Protein AF-A0A2N5ZUT8-F1 (afdb_monomer_lite)

Structure (mmCIF, N/CA/C/O backbone):
data_AF-A0A2N5ZUT8-F1
#
_entry.id   AF-A0A2N5ZUT8-F1
#
loop_
_atom_site.group_PDB
_atom_site.id
_atom_site.type_symbol
_atom_site.label_atom_id
_atom_site.label_alt_id
_atom_site.label_comp_id
_atom_site.label_asym_id
_atom_site.label_entity_id
_atom_site.label_seq_id
_atom_site.pdbx_PDB_ins_code
_atom_site.Cartn_x
_atom_site.Cartn_y
_atom_site.Cartn_z
_atom_site.occupancy
_atom_site.B_iso_or_equiv
_atom_site.auth_seq_id
_atom_site.auth_comp_id
_atom_site.auth_asym_id
_atom_site.auth_atom_id
_atom_site.pdbx_PDB_model_num
ATOM 1 N N . MET A 1 1 ? -18.382 16.903 17.971 1.00 50.91 1 MET A N 1
ATOM 2 C CA . MET A 1 1 ? -17.049 16.693 17.353 1.00 50.91 1 MET A CA 1
ATOM 3 C C . MET A 1 1 ? -16.732 17.938 16.522 1.00 50.91 1 MET A C 1
ATOM 5 O O . MET A 1 1 ? -17.453 18.187 15.568 1.00 50.91 1 MET A O 1
ATOM 9 N N . ASN A 1 2 ? -15.759 18.770 16.920 1.00 55.81 2 ASN A N 1
ATOM 10 C CA . ASN A 1 2 ? -15.511 20.084 16.293 1.00 55.81 2 ASN A CA 1
ATOM 11 C C . ASN A 1 2 ? -14.901 19.962 14.883 1.00 55.81 2 ASN A C 1
ATOM 13 O O . ASN A 1 2 ? -14.080 19.076 14.643 1.00 55.81 2 ASN A O 1
ATOM 17 N N . GLN A 1 3 ? -15.252 20.879 13.972 1.00 49.75 3 GLN A N 1
ATOM 18 C CA . GLN A 1 3 ? -14.744 20.919 12.587 1.00 49.75 3 GLN A CA 1
ATOM 19 C C . GLN A 1 3 ? -13.205 20.991 12.517 1.00 49.75 3 GLN A C 1
ATOM 21 O O . GLN A 1 3 ? -12.599 20.334 11.671 1.00 49.75 3 GLN A O 1
ATOM 26 N N . ALA A 1 4 ? -12.568 21.669 13.478 1.00 57.78 4 ALA A N 1
ATOM 27 C CA . ALA A 1 4 ? -11.110 21.724 13.616 1.00 57.78 4 ALA A CA 1
ATOM 28 C C . ALA A 1 4 ? -10.467 20.340 13.863 1.00 57.78 4 ALA A C 1
ATOM 30 O O . ALA A 1 4 ? -9.421 20.027 13.296 1.00 57.78 4 ALA A O 1
ATOM 31 N N . ASN A 1 5 ? -11.123 19.458 14.632 1.00 61.81 5 ASN A N 1
ATOM 32 C CA . ASN A 1 5 ? -10.617 18.103 14.896 1.00 61.81 5 ASN A CA 1
ATOM 33 C C . ASN A 1 5 ? -10.732 17.193 13.664 1.00 61.81 5 ASN A C 1
ATOM 35 O O . ASN A 1 5 ? -9.886 16.327 13.447 1.00 61.81 5 ASN A O 1
ATOM 39 N N . LEU A 1 6 ? -11.762 17.397 12.838 1.00 63.53 6 LEU A N 1
ATOM 40 C CA . LEU A 1 6 ? -11.924 16.688 11.566 1.00 63.53 6 LEU A CA 1
ATOM 41 C C . LEU A 1 6 ? -10.867 17.123 10.541 1.00 63.53 6 LEU A C 1
ATOM 43 O O . LEU A 1 6 ? -10.325 16.276 9.829 1.00 63.53 6 LEU A O 1
ATOM 47 N N . GLN A 1 7 ? -10.551 18.420 10.484 1.00 61.03 7 GLN A N 1
ATOM 48 C CA . GLN A 1 7 ? -9.542 18.967 9.575 1.00 61.03 7 GLN A CA 1
ATOM 49 C C . GLN A 1 7 ? -8.124 18.516 9.958 1.00 61.03 7 GLN A C 1
ATOM 51 O O . GLN A 1 7 ? -7.409 18.002 9.098 1.00 61.03 7 GLN A O 1
ATOM 56 N N . ASN A 1 8 ? -7.762 18.564 11.246 1.00 70.62 8 ASN A N 1
ATOM 57 C CA . ASN A 1 8 ? -6.463 18.075 11.731 1.00 70.62 8 ASN A CA 1
ATOM 58 C C . ASN A 1 8 ? -6.239 16.585 11.432 1.00 70.62 8 ASN A C 1
ATOM 60 O O . ASN A 1 8 ? -5.140 16.182 11.051 1.00 70.62 8 ASN A O 1
ATOM 64 N N . ASN A 1 9 ? -7.285 15.761 11.533 1.00 78.06 9 ASN A N 1
ATOM 65 C CA . ASN A 1 9 ? -7.178 14.329 11.251 1.00 78.06 9 ASN A CA 1
ATOM 66 C C . ASN A 1 9 ? -7.000 14.042 9.744 1.00 78.06 9 ASN A C 1
ATOM 68 O O . ASN A 1 9 ? -6.259 13.136 9.358 1.00 78.06 9 ASN A O 1
ATOM 72 N N . LYS A 1 10 ? -7.623 14.849 8.869 1.00 83.44 10 LYS A N 1
ATOM 73 C CA . LYS A 1 10 ? -7.396 14.767 7.415 1.00 83.44 10 LYS A CA 1
ATOM 74 C C . LYS A 1 10 ? -5.965 15.158 7.047 1.00 83.44 10 LYS A C 1
ATOM 76 O O . LYS A 1 10 ? -5.321 14.404 6.320 1.00 83.44 10 LYS A O 1
ATOM 81 N N . THR A 1 11 ? -5.462 16.277 7.571 1.00 85.94 11 THR A N 1
ATOM 82 C CA . THR A 1 11 ? -4.088 16.737 7.311 1.00 85.94 11 THR A CA 1
ATOM 83 C C . THR A 1 11 ? -3.067 15.699 7.765 1.00 85.94 11 THR A C 1
ATOM 85 O O . THR A 1 11 ? -2.216 15.298 6.976 1.00 85.94 11 THR A O 1
ATOM 88 N N . LEU A 1 12 ? -3.213 15.167 8.983 1.00 89.00 12 LEU A N 1
ATOM 89 C CA . LEU A 1 12 ? -2.326 14.123 9.500 1.00 89.00 12 LEU A CA 1
ATOM 90 C C . LEU A 1 12 ? -2.332 12.868 8.616 1.00 89.00 12 LEU A C 1
ATOM 92 O O . LEU A 1 12 ? -1.281 12.292 8.345 1.00 89.00 12 LEU A O 1
ATOM 96 N N . ARG A 1 13 ? -3.504 12.453 8.122 1.00 86.69 13 ARG A N 1
ATOM 97 C CA . ARG A 1 13 ? -3.613 11.304 7.215 1.00 86.69 13 ARG A CA 1
ATOM 98 C C . ARG A 1 13 ? -2.893 11.552 5.889 1.00 86.69 13 ARG A C 1
ATOM 100 O O . ARG A 1 13 ? -2.221 10.647 5.403 1.00 86.69 13 ARG A O 1
ATOM 107 N N . ILE A 1 14 ? -3.026 12.745 5.311 1.00 90.00 14 ILE A N 1
ATOM 108 C CA . ILE A 1 14 ? -2.320 13.114 4.075 1.00 90.00 14 ILE A CA 1
ATOM 109 C C . ILE A 1 14 ? -0.810 13.109 4.318 1.00 90.00 14 ILE A C 1
ATOM 111 O O . ILE A 1 14 ? -0.084 12.483 3.553 1.00 90.00 14 ILE A O 1
ATOM 115 N N . MET A 1 15 ? -0.347 13.710 5.418 1.00 91.56 15 MET A N 1
ATOM 116 C CA . MET A 1 15 ? 1.071 13.711 5.790 1.00 91.56 15 MET A CA 1
ATOM 117 C C . MET A 1 15 ? 1.623 12.292 5.964 1.00 91.56 15 MET A C 1
ATOM 119 O O . MET A 1 15 ? 2.698 12.001 5.457 1.00 91.56 15 MET A O 1
ATOM 123 N N . GLN A 1 16 ? 0.876 11.385 6.607 1.00 90.06 16 GLN A N 1
ATOM 124 C CA . GLN A 1 16 ? 1.260 9.972 6.732 1.00 90.06 16 GLN A CA 1
ATOM 125 C C . GLN A 1 16 ? 1.372 9.276 5.370 1.00 90.06 16 GLN A C 1
ATOM 127 O O . GLN A 1 16 ? 2.307 8.511 5.153 1.00 90.06 16 GLN A O 1
ATOM 132 N N . HIS A 1 17 ? 0.437 9.533 4.449 1.00 90.81 17 HIS A N 1
ATOM 133 C CA . HIS A 1 17 ? 0.490 8.962 3.101 1.00 90.81 17 HIS A CA 1
ATOM 134 C C . HIS A 1 17 ? 1.672 9.502 2.292 1.00 90.81 17 HIS A C 1
ATOM 136 O O . HIS A 1 17 ? 2.360 8.719 1.646 1.00 90.81 17 HIS A O 1
ATOM 142 N N . LEU A 1 18 ? 1.922 10.813 2.346 1.00 94.00 18 LEU A N 1
ATOM 143 C CA . LEU A 1 18 ? 3.069 11.425 1.680 1.00 94.00 18 LEU A CA 1
ATOM 144 C C . LEU A 1 18 ? 4.382 10.902 2.268 1.00 94.00 18 LEU A C 1
ATOM 146 O O . LEU A 1 18 ? 5.251 10.490 1.514 1.00 94.00 18 LEU A O 1
ATOM 150 N N . ALA A 1 19 ? 4.502 10.844 3.596 1.00 94.44 19 ALA A N 1
ATOM 151 C CA . ALA A 1 19 ? 5.680 10.302 4.269 1.00 94.44 19 ALA A CA 1
ATOM 152 C C . ALA A 1 19 ? 5.934 8.836 3.896 1.00 94.44 19 ALA A C 1
ATOM 154 O O . ALA A 1 19 ? 7.071 8.466 3.625 1.00 94.44 19 ALA A O 1
ATOM 155 N N . PHE A 1 20 ? 4.880 8.018 3.825 1.00 94.50 20 PHE A N 1
ATOM 156 C CA . PHE A 1 20 ? 4.990 6.627 3.393 1.00 94.50 20 PHE A CA 1
ATOM 157 C C . PHE A 1 20 ? 5.520 6.511 1.959 1.00 94.50 20 PHE A C 1
ATOM 159 O O . PHE A 1 20 ? 6.455 5.753 1.725 1.00 94.50 20 PHE A O 1
ATOM 166 N N . TRP A 1 21 ? 4.956 7.263 1.010 1.00 95.00 21 TRP A N 1
ATOM 167 C CA . TRP A 1 21 ? 5.393 7.197 -0.388 1.00 95.00 21 TRP A CA 1
ATOM 168 C C . TRP A 1 21 ? 6.773 7.818 -0.612 1.00 95.00 21 TRP A C 1
ATOM 170 O O . TRP A 1 21 ? 7.533 7.289 -1.411 1.00 95.00 21 TRP A O 1
ATOM 180 N N . MET A 1 22 ? 7.134 8.871 0.126 1.00 95.62 22 MET A N 1
ATOM 181 C CA . MET A 1 22 ? 8.495 9.421 0.106 1.00 95.62 22 MET A CA 1
ATOM 182 C C . MET A 1 22 ? 9.514 8.413 0.641 1.00 95.62 22 MET A C 1
ATOM 184 O O . MET A 1 22 ? 10.556 8.216 0.026 1.00 95.62 22 MET A O 1
ATOM 188 N N . LEU A 1 23 ? 9.199 7.731 1.747 1.00 95.81 23 LEU A N 1
ATOM 189 C CA . LEU A 1 23 ? 10.056 6.674 2.283 1.00 95.81 23 LEU A CA 1
ATOM 190 C C . LEU A 1 23 ? 10.161 5.492 1.313 1.00 95.81 23 LEU A C 1
ATOM 192 O O . LEU A 1 23 ? 11.250 4.975 1.100 1.00 95.81 23 LEU A O 1
ATOM 196 N N . ALA A 1 24 ? 9.046 5.082 0.706 1.00 95.25 24 ALA A N 1
ATOM 197 C CA . ALA A 1 24 ? 9.037 4.028 -0.301 1.00 95.25 24 ALA A CA 1
ATOM 198 C C . ALA A 1 24 ? 9.903 4.399 -1.510 1.00 95.25 24 ALA A C 1
ATOM 200 O O . ALA A 1 24 ? 10.690 3.575 -1.955 1.00 95.25 24 ALA A O 1
ATOM 201 N N . PHE A 1 25 ? 9.796 5.636 -2.001 1.00 95.19 25 PHE A N 1
ATOM 202 C CA . PHE A 1 25 ? 10.636 6.132 -3.088 1.00 95.19 25 PHE A CA 1
ATOM 203 C C . PHE A 1 25 ? 12.120 6.084 -2.712 1.00 95.19 25 PHE A C 1
ATOM 205 O O . PHE A 1 25 ? 12.914 5.560 -3.482 1.00 95.19 25 PHE A O 1
ATOM 212 N N . PHE A 1 26 ? 12.476 6.563 -1.515 1.00 94.88 26 PHE A N 1
ATOM 213 C CA . PHE A 1 26 ? 13.853 6.537 -1.016 1.00 94.88 26 PHE A CA 1
ATOM 214 C C . PHE A 1 26 ? 14.420 5.112 -0.923 1.00 94.88 26 PHE A C 1
ATOM 216 O O . PHE A 1 26 ? 15.541 4.857 -1.338 1.00 94.88 26 PHE A O 1
ATOM 223 N N . VAL A 1 27 ? 13.630 4.160 -0.422 1.00 93.94 27 VAL A N 1
ATOM 224 C CA . VAL A 1 27 ? 14.051 2.752 -0.357 1.00 93.94 27 VAL A CA 1
ATOM 225 C C . VAL A 1 27 ? 14.194 2.148 -1.754 1.00 93.94 27 VAL A C 1
ATOM 227 O O . VAL A 1 27 ? 15.115 1.378 -1.989 1.00 93.94 27 VAL A O 1
ATOM 230 N N . LEU A 1 28 ? 13.289 2.468 -2.680 1.00 93.12 28 LEU A N 1
ATOM 231 C CA . LEU A 1 28 ? 13.328 1.912 -4.032 1.00 93.12 28 LEU A CA 1
ATOM 232 C C . LEU A 1 28 ? 14.501 2.458 -4.847 1.00 93.12 28 LEU A C 1
ATOM 234 O O . LEU A 1 28 ? 15.159 1.666 -5.509 1.00 93.12 28 LEU A O 1
ATOM 238 N N . ILE A 1 29 ? 14.789 3.762 -4.777 1.00 92.44 29 ILE A N 1
ATOM 239 C CA . ILE A 1 29 ? 15.931 4.326 -5.510 1.00 92.44 29 ILE A CA 1
ATOM 240 C C . ILE A 1 29 ? 17.250 3.735 -5.012 1.00 92.44 29 ILE A C 1
ATOM 242 O O . ILE A 1 29 ? 18.089 3.397 -5.832 1.00 92.44 29 ILE A O 1
ATOM 246 N N . GLU A 1 30 ? 17.391 3.497 -3.706 1.00 91.75 30 GLU A N 1
ATOM 247 C CA . GLU A 1 30 ? 18.576 2.840 -3.142 1.00 91.75 30 GLU A CA 1
ATOM 248 C C . GLU A 1 30 ? 18.714 1.377 -3.589 1.00 91.75 30 GLU A C 1
ATOM 250 O O . GLU A 1 30 ? 19.817 0.863 -3.725 1.00 91.75 30 GLU A O 1
ATOM 255 N N . LEU A 1 31 ? 17.594 0.687 -3.825 1.00 89.12 31 LEU A N 1
ATOM 256 C CA . LEU A 1 31 ? 17.613 -0.689 -4.325 1.00 89.12 31 LEU A CA 1
ATOM 257 C C . LEU A 1 31 ? 17.886 -0.773 -5.828 1.00 89.12 31 LEU A C 1
ATOM 259 O O . LEU A 1 31 ? 18.378 -1.804 -6.284 1.00 89.12 31 LEU A O 1
ATOM 263 N N . PHE A 1 32 ? 17.504 0.258 -6.582 1.00 87.56 32 PHE A N 1
ATOM 264 C CA . PHE A 1 32 ? 17.590 0.292 -8.042 1.00 87.56 32 PHE A CA 1
ATOM 265 C C . PHE A 1 32 ? 18.874 0.944 -8.553 1.00 87.56 32 PHE A C 1
ATOM 267 O O . PHE A 1 32 ? 19.333 0.583 -9.634 1.00 87.56 32 PHE A O 1
ATOM 274 N N . ALA A 1 33 ? 19.443 1.885 -7.799 1.00 84.75 33 ALA A N 1
ATOM 275 C CA . ALA A 1 33 ? 20.691 2.537 -8.151 1.00 84.75 33 ALA A CA 1
ATOM 276 C C . ALA A 1 33 ? 21.834 1.516 -8.184 1.00 84.75 33 ALA A C 1
ATOM 278 O O . ALA A 1 33 ? 22.039 0.748 -7.243 1.00 84.75 33 ALA A O 1
ATOM 279 N N . TYR A 1 34 ? 22.564 1.504 -9.296 1.00 73.31 34 TYR A N 1
ATOM 280 C CA . TYR A 1 34 ? 23.715 0.625 -9.490 1.00 73.31 34 TYR A CA 1
ATOM 281 C C . TYR A 1 34 ? 25.034 1.309 -9.104 1.00 73.31 34 TYR A C 1
ATOM 283 O O . TYR A 1 34 ? 25.931 0.663 -8.564 1.00 73.31 34 TYR A O 1
ATOM 291 N N . ASP A 1 35 ? 25.133 2.613 -9.372 1.00 77.81 35 ASP A N 1
ATOM 292 C CA . ASP A 1 35 ? 26.311 3.436 -9.104 1.00 77.81 35 ASP A CA 1
ATOM 293 C C . ASP A 1 35 ? 26.160 4.240 -7.800 1.00 77.81 35 ASP A C 1
ATOM 295 O O . ASP A 1 35 ? 25.057 4.430 -7.288 1.00 77.81 35 ASP A O 1
ATOM 299 N N . GLU A 1 36 ? 27.282 4.744 -7.267 1.00 75.44 36 GLU A N 1
ATOM 300 C CA . GLU A 1 36 ? 27.298 5.578 -6.050 1.00 75.44 36 GLU A CA 1
ATOM 301 C C . GLU A 1 36 ? 26.567 6.922 -6.231 1.00 75.44 36 GLU A C 1
ATOM 303 O O . GLU A 1 36 ? 26.080 7.501 -5.259 1.00 75.44 36 GLU A O 1
ATOM 308 N N . GLU A 1 37 ? 26.473 7.422 -7.467 1.00 85.25 37 GLU A N 1
ATOM 309 C CA . GLU A 1 37 ? 25.731 8.635 -7.803 1.00 85.25 37 GLU A CA 1
ATOM 310 C C . GLU A 1 37 ? 24.465 8.299 -8.592 1.00 85.25 37 GLU A C 1
ATOM 312 O O . GLU A 1 37 ? 24.517 7.657 -9.640 1.00 85.25 37 GLU A O 1
ATOM 317 N N . TYR A 1 38 ? 23.321 8.800 -8.121 1.00 86.06 38 TYR A N 1
ATOM 318 C CA . TYR A 1 38 ? 22.044 8.597 -8.798 1.00 86.06 38 TYR A CA 1
ATOM 319 C C . TYR A 1 38 ? 21.993 9.350 -10.129 1.00 86.06 38 TYR A C 1
ATOM 321 O O . TYR A 1 38 ? 21.978 10.589 -10.173 1.00 86.06 38 TYR A O 1
ATOM 329 N N . ALA A 1 39 ? 21.872 8.606 -11.222 1.00 86.81 39 ALA A N 1
ATOM 330 C CA . ALA A 1 39 ? 21.640 9.161 -12.539 1.00 86.81 39 ALA A CA 1
ATOM 331 C C . ALA A 1 39 ? 20.165 9.560 -12.707 1.00 86.81 39 ALA A C 1
ATOM 333 O O . ALA A 1 39 ? 19.257 9.063 -12.041 1.00 86.81 39 ALA A O 1
ATOM 334 N N . THR A 1 40 ? 19.884 10.452 -13.665 1.00 87.62 40 THR A N 1
ATOM 335 C CA . THR A 1 40 ? 18.497 10.872 -13.969 1.00 87.62 40 THR A CA 1
ATOM 336 C C . THR A 1 40 ? 17.598 9.676 -14.311 1.00 87.62 40 THR A C 1
ATOM 338 O O . THR A 1 40 ? 16.411 9.683 -13.986 1.00 87.62 40 THR A O 1
ATOM 341 N N . VAL A 1 41 ? 18.171 8.637 -14.926 1.00 85.81 41 VAL A N 1
ATOM 342 C CA . VAL A 1 41 ? 17.456 7.406 -15.277 1.00 85.81 41 VAL A CA 1
ATOM 343 C C . VAL A 1 41 ? 16.943 6.657 -14.043 1.00 85.81 41 VAL A C 1
ATOM 345 O O . VAL A 1 41 ? 15.823 6.153 -14.088 1.00 85.81 41 VAL A O 1
ATOM 348 N N . ASP A 1 42 ? 17.674 6.675 -12.924 1.00 89.38 42 ASP A N 1
ATOM 349 C CA . ASP A 1 42 ? 17.292 5.973 -11.691 1.00 89.38 42 ASP A CA 1
ATOM 350 C C . ASP A 1 42 ? 16.047 6.603 -11.066 1.00 89.38 42 ASP A C 1
ATOM 352 O O . ASP A 1 42 ? 15.111 5.907 -10.665 1.00 89.38 42 ASP A O 1
ATOM 356 N N . TYR A 1 43 ? 15.979 7.938 -11.057 1.00 91.50 43 TYR A N 1
ATOM 357 C CA . TYR A 1 43 ? 14.800 8.667 -10.584 1.00 91.50 43 TYR A CA 1
ATOM 358 C C . TYR A 1 43 ? 13.571 8.392 -11.454 1.00 91.50 43 TYR A C 1
ATOM 360 O O . TYR A 1 43 ? 12.472 8.194 -10.925 1.00 91.50 43 TYR A O 1
ATOM 368 N N . ILE A 1 44 ? 13.745 8.369 -12.779 1.00 90.94 44 ILE A N 1
ATOM 369 C CA . ILE A 1 44 ? 12.657 8.093 -13.725 1.00 90.94 44 ILE A CA 1
ATOM 370 C C . ILE A 1 44 ? 12.172 6.649 -13.559 1.00 90.94 44 ILE A C 1
ATOM 372 O O . ILE A 1 44 ? 10.969 6.428 -13.395 1.00 90.94 44 ILE A O 1
ATOM 376 N N . TYR A 1 45 ? 13.094 5.682 -13.537 1.00 90.25 45 TYR A N 1
ATOM 377 C CA . TYR A 1 45 ? 12.791 4.265 -13.342 1.00 90.25 45 TYR A CA 1
ATOM 378 C C . TYR A 1 45 ? 12.046 4.041 -12.023 1.00 90.25 45 TYR A C 1
ATOM 380 O O . TYR A 1 45 ? 10.947 3.482 -12.011 1.00 90.25 45 TYR A O 1
ATOM 388 N N . THR A 1 46 ? 12.584 4.573 -10.920 1.00 92.81 46 THR A N 1
ATOM 389 C CA . THR A 1 46 ? 11.979 4.476 -9.585 1.00 92.81 46 THR A CA 1
ATOM 390 C C . THR A 1 46 ? 10.589 5.100 -9.552 1.00 92.81 46 THR A C 1
ATOM 392 O O . THR A 1 46 ? 9.657 4.509 -9.003 1.00 92.81 46 THR A O 1
ATOM 395 N N . GLY A 1 47 ? 10.416 6.276 -10.161 1.00 93.31 47 GLY A N 1
ATOM 396 C CA . GLY A 1 47 ? 9.129 6.966 -10.219 1.00 93.31 47 GLY A CA 1
ATOM 397 C C . GLY A 1 47 ? 8.068 6.152 -10.954 1.00 93.31 47 GLY A C 1
ATOM 398 O O . GLY A 1 47 ? 6.971 5.949 -10.430 1.00 93.31 47 GLY A O 1
ATOM 399 N N . ILE A 1 48 ? 8.402 5.625 -12.134 1.00 92.81 48 ILE A N 1
ATOM 400 C CA . ILE A 1 48 ? 7.481 4.800 -12.927 1.00 92.81 48 ILE A CA 1
ATOM 401 C C . ILE A 1 48 ? 7.171 3.493 -12.192 1.00 92.81 48 ILE A C 1
ATOM 403 O O . ILE A 1 48 ? 5.999 3.131 -12.051 1.00 92.81 48 ILE A O 1
ATOM 407 N N . PHE A 1 49 ? 8.184 2.822 -11.640 1.00 93.81 49 PHE A N 1
ATOM 408 C CA . PHE A 1 49 ? 7.995 1.596 -10.869 1.00 93.81 49 PHE A CA 1
ATOM 409 C C . PHE A 1 49 ? 7.086 1.841 -9.656 1.00 93.81 49 PHE A C 1
ATOM 411 O O . PHE A 1 49 ? 6.120 1.104 -9.439 1.00 93.81 49 PHE A O 1
ATOM 418 N N . MET A 1 50 ? 7.311 2.930 -8.914 1.00 95.06 50 MET A N 1
ATOM 419 C CA . MET A 1 50 ? 6.468 3.321 -7.784 1.00 95.06 50 MET A CA 1
ATOM 420 C C . MET A 1 50 ? 5.009 3.534 -8.208 1.00 95.06 50 MET A C 1
ATOM 422 O O . MET A 1 50 ? 4.105 3.055 -7.521 1.00 95.06 50 MET A O 1
ATOM 426 N N . LEU A 1 51 ? 4.748 4.179 -9.351 1.00 93.94 51 LEU A N 1
ATOM 427 C CA . LEU A 1 51 ? 3.380 4.345 -9.862 1.00 93.94 51 LEU A CA 1
ATOM 428 C C . LEU A 1 51 ? 2.695 2.994 -10.113 1.00 93.94 51 LEU A C 1
ATOM 430 O O . LEU A 1 51 ? 1.528 2.818 -9.745 1.00 93.94 51 LEU A O 1
ATOM 434 N N . THR A 1 52 ? 3.420 2.012 -10.658 1.00 94.62 52 THR A N 1
ATOM 435 C CA . THR A 1 52 ? 2.871 0.659 -10.851 1.00 94.62 52 THR A CA 1
ATOM 436 C C . THR A 1 52 ? 2.594 -0.079 -9.537 1.00 94.62 52 THR A C 1
ATOM 438 O O . THR A 1 52 ? 1.713 -0.935 -9.513 1.00 94.62 52 THR A O 1
ATOM 441 N N . LEU A 1 53 ? 3.267 0.274 -8.432 1.00 95.31 53 LEU A N 1
ATOM 442 C CA . LEU A 1 53 ? 2.972 -0.238 -7.085 1.00 95.31 53 LEU A CA 1
ATOM 443 C C . LEU A 1 53 ? 1.775 0.471 -6.435 1.00 95.31 53 LEU A C 1
ATOM 445 O O . LEU A 1 53 ? 0.998 -0.158 -5.705 1.00 95.31 53 LEU A O 1
ATOM 449 N N . MET A 1 54 ? 1.601 1.774 -6.682 1.00 95.12 54 MET A N 1
ATOM 450 C CA . MET A 1 54 ? 0.519 2.578 -6.096 1.00 95.12 54 MET A CA 1
ATOM 451 C C . MET A 1 54 ? -0.862 2.036 -6.466 1.00 95.12 54 MET A C 1
ATOM 453 O O . MET A 1 54 ? -1.716 1.873 -5.591 1.00 95.12 54 MET A O 1
ATOM 457 N N . ILE A 1 55 ? -1.073 1.721 -7.745 1.00 94.75 55 ILE A N 1
ATOM 458 C CA . ILE A 1 55 ? -2.367 1.269 -8.274 1.00 94.75 55 ILE A CA 1
ATOM 459 C C . ILE A 1 55 ? -2.881 0.005 -7.550 1.00 94.75 55 ILE A C 1
ATOM 461 O O . ILE A 1 55 ? -3.954 0.071 -6.935 1.00 94.75 55 ILE A O 1
ATOM 465 N N . PRO A 1 56 ? -2.153 -1.131 -7.538 1.00 96.19 56 PRO A N 1
ATOM 466 C CA . PRO A 1 56 ? -2.600 -2.332 -6.841 1.00 96.19 56 PRO A CA 1
ATOM 467 C C . PRO A 1 56 ? -2.640 -2.145 -5.325 1.00 96.19 56 PRO A C 1
ATOM 469 O O . PRO A 1 56 ? -3.521 -2.710 -4.678 1.00 96.19 56 PRO A O 1
ATOM 472 N N . SER A 1 57 ? -1.767 -1.314 -4.745 1.00 95.31 57 SER A N 1
ATOM 473 C CA . SER A 1 57 ? -1.819 -1.004 -3.310 1.00 95.31 57 SER A CA 1
ATOM 474 C C . SER A 1 57 ? -3.150 -0.360 -2.932 1.00 95.31 57 SER A C 1
ATOM 476 O O . SER A 1 57 ? -3.820 -0.808 -2.001 1.00 95.31 57 SER A O 1
ATOM 478 N N . TYR A 1 58 ? -3.595 0.650 -3.680 1.00 94.62 58 TYR A N 1
ATOM 479 C CA . TYR A 1 58 ? -4.879 1.292 -3.417 1.00 94.62 58 TYR A CA 1
ATOM 480 C C . TYR A 1 58 ? -6.067 0.383 -3.713 1.00 94.62 58 TYR A C 1
ATOM 482 O O . TYR A 1 58 ? -7.021 0.368 -2.929 1.00 94.62 58 TYR A O 1
ATOM 490 N N . LEU A 1 59 ? -6.001 -0.413 -4.782 1.00 95.44 59 LEU A N 1
ATOM 491 C CA . LEU A 1 59 ? -7.042 -1.393 -5.085 1.00 95.44 59 LEU A CA 1
ATOM 492 C C . LEU A 1 59 ? -7.187 -2.420 -3.951 1.00 95.44 59 LEU A C 1
ATOM 494 O O . LEU A 1 59 ? -8.292 -2.667 -3.465 1.00 95.44 59 LEU A O 1
ATOM 498 N N . ASN A 1 60 ? -6.073 -2.965 -3.463 1.00 95.75 60 ASN A N 1
ATOM 499 C CA . ASN A 1 60 ? -6.071 -3.901 -2.349 1.00 95.75 60 ASN A CA 1
ATOM 500 C C . ASN A 1 60 ? -6.651 -3.258 -1.075 1.00 95.75 60 ASN A C 1
ATOM 502 O O . ASN A 1 60 ? -7.585 -3.795 -0.477 1.00 95.75 60 ASN A O 1
ATOM 506 N N . LEU A 1 61 ? -6.162 -2.074 -0.696 1.00 93.25 61 LEU A N 1
ATOM 507 C CA . LEU A 1 61 ? -6.543 -1.406 0.553 1.00 93.25 61 LEU A CA 1
ATOM 508 C C . LEU A 1 61 ? -7.991 -0.891 0.579 1.00 93.25 61 LEU A C 1
ATOM 510 O O . LEU A 1 61 ? -8.621 -0.921 1.639 1.00 93.25 61 LEU A O 1
ATOM 514 N N . TYR A 1 62 ? -8.515 -0.391 -0.545 1.00 92.06 62 TYR A N 1
ATOM 515 C CA . TYR A 1 62 ? -9.856 0.205 -0.604 1.00 92.06 62 TYR A CA 1
ATOM 516 C C . TYR A 1 62 ? -10.939 -0.745 -1.105 1.00 92.06 62 TYR A C 1
ATOM 518 O O . TYR A 1 62 ? -12.111 -0.523 -0.800 1.00 92.06 62 TYR A O 1
ATOM 526 N N . PHE A 1 63 ? -10.579 -1.801 -1.837 1.00 93.06 63 PHE A N 1
ATOM 527 C CA . PHE A 1 63 ? -11.552 -2.740 -2.388 1.00 93.06 63 PHE A CA 1
ATOM 528 C C . PHE A 1 63 ? -11.406 -4.141 -1.789 1.00 93.06 63 PHE A C 1
ATOM 530 O O . PHE A 1 63 ? -12.358 -4.638 -1.185 1.00 93.06 63 PHE A O 1
ATOM 537 N N . PHE A 1 64 ? -10.236 -4.781 -1.880 1.00 91.50 64 PHE A N 1
ATOM 538 C CA . PHE A 1 64 ? -10.104 -6.191 -1.476 1.00 91.50 64 PHE A CA 1
ATOM 539 C C . PHE A 1 64 ? -10.157 -6.407 0.035 1.00 91.50 64 PHE A C 1
ATOM 541 O O . PHE A 1 64 ? -10.907 -7.270 0.501 1.00 91.50 64 PHE A O 1
ATOM 548 N N . VAL A 1 65 ? -9.416 -5.606 0.802 1.00 90.94 65 VAL A N 1
ATOM 549 C CA . VAL A 1 65 ? -9.406 -5.674 2.269 1.00 90.94 65 VAL A CA 1
ATOM 550 C C . VAL A 1 65 ? -10.823 -5.511 2.846 1.00 90.94 65 VAL A C 1
ATOM 552 O O . VAL A 1 65 ? -11.305 -6.455 3.481 1.00 90.94 65 VAL A O 1
ATOM 555 N N . PRO A 1 66 ? -11.563 -4.412 2.586 1.00 87.38 66 PRO A N 1
ATOM 556 C CA . PRO A 1 66 ? -12.891 -4.232 3.176 1.00 87.38 66 PRO A CA 1
ATOM 557 C C . PRO A 1 66 ? -13.939 -5.219 2.641 1.00 87.38 66 PRO A C 1
ATOM 559 O O . PRO A 1 66 ? -14.888 -5.568 3.351 1.00 87.38 66 PRO A O 1
ATOM 562 N N . ARG A 1 67 ? -13.810 -5.681 1.389 1.00 89.31 67 ARG A N 1
ATOM 563 C CA . ARG A 1 67 ? -14.810 -6.565 0.773 1.00 89.31 67 ARG A CA 1
ATOM 564 C C . ARG A 1 67 ? -14.651 -8.025 1.183 1.00 89.31 67 ARG A C 1
ATOM 566 O O . ARG A 1 67 ? -15.665 -8.699 1.386 1.00 89.31 67 ARG A O 1
ATOM 573 N N . PHE A 1 68 ? -13.419 -8.513 1.287 1.00 89.12 68 PHE A N 1
ATOM 574 C CA . PHE A 1 68 ? -13.138 -9.934 1.486 1.00 89.12 68 PHE A CA 1
ATOM 575 C C . PHE A 1 68 ? -12.542 -10.211 2.863 1.00 89.12 68 PHE A C 1
ATOM 577 O O . PHE A 1 68 ? -13.095 -11.018 3.613 1.00 89.12 68 PHE A O 1
ATOM 584 N N . LEU A 1 69 ? -11.475 -9.504 3.236 1.00 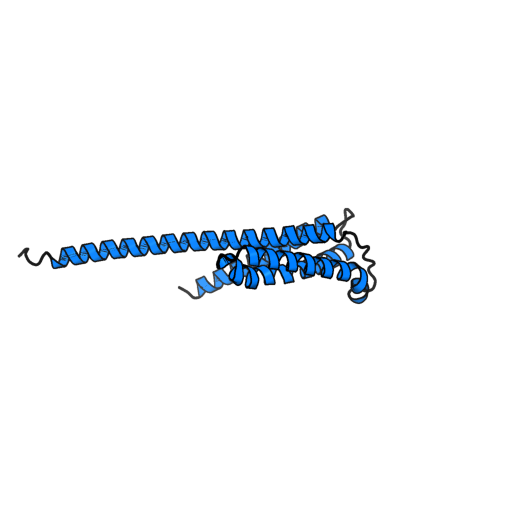82.69 69 LEU A N 1
ATOM 585 C CA . LEU A 1 69 ? -10.748 -9.788 4.471 1.00 82.69 69 LEU A CA 1
ATOM 586 C C . LEU A 1 69 ? -11.572 -9.423 5.714 1.00 82.69 69 LEU A C 1
ATOM 588 O O . LEU A 1 69 ? -11.778 -10.264 6.590 1.00 82.69 69 LEU A O 1
ATOM 592 N N . SER A 1 70 ? -12.170 -8.228 5.741 1.00 77.44 70 SER A N 1
ATOM 593 C CA . SER A 1 70 ? -13.021 -7.784 6.860 1.00 77.44 70 SER A CA 1
ATOM 594 C C . SER A 1 70 ? -14.307 -8.611 7.015 1.00 77.44 70 SER A C 1
ATOM 596 O O . SER A 1 70 ? -14.901 -8.635 8.091 1.00 77.44 70 SER A O 1
ATOM 598 N N . LYS A 1 71 ? -14.739 -9.331 5.967 1.00 81.62 71 LYS A N 1
ATOM 599 C CA . LYS A 1 71 ? -15.921 -10.216 5.987 1.00 81.62 71 LYS A CA 1
ATOM 600 C C . LYS A 1 71 ? -15.585 -11.679 6.302 1.00 81.62 71 LYS A C 1
ATOM 602 O O . LYS A 1 71 ? -16.394 -12.557 6.007 1.00 81.62 71 LYS A O 1
ATOM 607 N N . LYS A 1 72 ? -14.399 -11.951 6.863 1.00 83.75 72 LYS A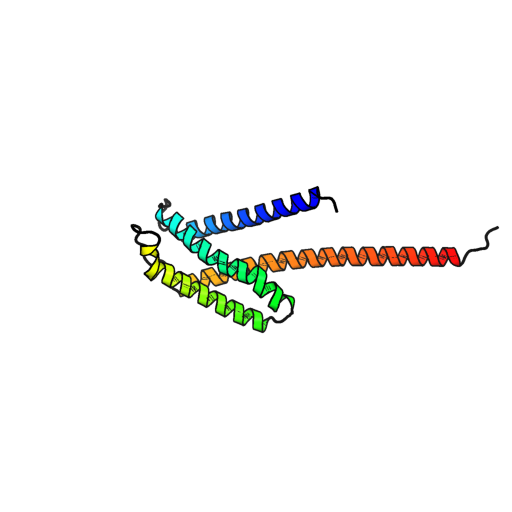 N 1
ATOM 608 C CA . LYS A 1 72 ? -13.877 -13.302 7.152 1.00 83.75 72 LYS A CA 1
ATOM 609 C C . LYS A 1 72 ? -13.769 -14.212 5.915 1.00 83.75 72 LYS A C 1
ATOM 611 O O . LYS A 1 72 ? -13.666 -15.428 6.047 1.00 83.75 72 LYS A O 1
ATOM 616 N N . LYS A 1 73 ? -13.746 -13.647 4.701 1.00 87.81 73 LYS A N 1
ATOM 617 C CA . LYS A 1 73 ? -13.568 -14.384 3.437 1.00 87.81 73 LYS A CA 1
ATOM 618 C C . LYS A 1 73 ? -12.084 -14.447 3.055 1.00 87.81 73 LYS A C 1
ATOM 620 O O . LYS A 1 73 ? -11.694 -13.994 1.981 1.00 87.81 73 LYS A O 1
ATOM 625 N N . GLY A 1 74 ? -11.258 -14.998 3.949 1.00 88.69 74 GLY A N 1
ATOM 626 C CA . GLY A 1 74 ? -9.794 -15.006 3.815 1.00 88.69 74 GLY A CA 1
ATOM 627 C C . GLY A 1 74 ? -9.278 -15.753 2.580 1.00 88.69 74 GLY A C 1
ATOM 628 O O . GLY A 1 74 ? -8.369 -15.270 1.917 1.00 88.69 74 GLY A O 1
ATOM 629 N N . VAL A 1 75 ? -9.905 -16.875 2.209 1.00 92.44 75 VAL A N 1
ATOM 630 C CA . VAL A 1 75 ? -9.510 -17.652 1.016 1.00 92.44 75 VAL A CA 1
ATOM 631 C C . VAL A 1 75 ? -9.753 -16.858 -0.269 1.00 92.44 75 VAL A C 1
ATOM 633 O O . VAL A 1 75 ? -8.873 -16.763 -1.116 1.00 92.44 75 VAL A O 1
ATOM 636 N N . ILE A 1 76 ? -10.926 -16.227 -0.393 1.00 92.75 76 ILE A N 1
ATOM 637 C CA . ILE A 1 76 ? -11.260 -15.387 -1.552 1.00 92.75 76 ILE A CA 1
ATOM 638 C C . ILE A 1 76 ? -10.289 -14.206 -1.636 1.00 92.75 76 ILE A C 1
ATOM 640 O O . ILE A 1 76 ? -9.789 -13.901 -2.714 1.00 92.75 76 ILE A O 1
ATOM 644 N N . TYR A 1 77 ? -9.979 -13.579 -0.497 1.00 94.25 77 TYR A N 1
ATOM 645 C CA . TYR A 1 77 ? -8.971 -12.524 -0.432 1.00 94.25 77 TYR A CA 1
ATOM 646 C C . TYR A 1 77 ? -7.604 -13.001 -0.942 1.00 94.25 77 TYR A C 1
ATOM 648 O O . TYR A 1 77 ? -7.021 -12.332 -1.789 1.00 94.25 77 TYR A O 1
ATOM 656 N N . ALA A 1 78 ? -7.127 -14.165 -0.489 1.00 93.94 78 ALA A N 1
ATOM 657 C CA . ALA A 1 78 ? -5.841 -14.716 -0.913 1.00 93.94 78 ALA A CA 1
ATOM 658 C C . ALA A 1 78 ? -5.787 -14.958 -2.429 1.00 93.94 78 ALA A C 1
ATOM 660 O O . ALA A 1 78 ? -4.815 -14.572 -3.070 1.00 93.94 78 ALA A O 1
ATOM 661 N N . VAL A 1 79 ? -6.852 -15.512 -3.021 1.00 95.88 79 VAL A N 1
ATOM 662 C CA . VAL A 1 79 ? -6.938 -15.715 -4.478 1.00 95.88 79 VAL A CA 1
ATOM 663 C C . VAL A 1 79 ? -6.856 -14.384 -5.228 1.00 95.88 79 VAL A C 1
ATOM 665 O O . VAL A 1 79 ? -6.040 -14.244 -6.134 1.00 95.88 79 VAL A O 1
ATOM 668 N N . PHE A 1 80 ? -7.647 -13.381 -4.834 1.00 94.94 80 PHE A N 1
ATOM 669 C CA . PHE A 1 80 ? -7.604 -12.060 -5.473 1.00 94.94 80 PHE A CA 1
ATOM 670 C C . PHE A 1 80 ? -6.260 -11.353 -5.280 1.00 94.94 80 PHE A C 1
ATOM 672 O O . PHE A 1 80 ? -5.798 -10.670 -6.191 1.00 94.94 80 PHE A O 1
ATOM 679 N N . MET A 1 81 ? -5.622 -11.525 -4.123 1.00 95.31 81 MET A N 1
ATOM 680 C CA . MET A 1 81 ? -4.306 -10.959 -3.843 1.00 95.31 81 MET A CA 1
ATOM 681 C C . MET A 1 81 ? -3.227 -11.594 -4.724 1.00 95.31 81 MET A C 1
ATOM 683 O O . MET A 1 81 ? -2.434 -10.864 -5.309 1.00 95.31 81 MET A O 1
ATOM 687 N N . ILE A 1 82 ? -3.245 -12.921 -4.888 1.00 97.06 82 ILE A N 1
ATOM 688 C CA . ILE A 1 82 ? -2.356 -13.641 -5.811 1.00 97.06 82 ILE A CA 1
ATOM 689 C C . ILE A 1 82 ? -2.562 -13.128 -7.239 1.00 97.06 82 ILE A C 1
ATOM 691 O O . ILE A 1 82 ? -1.602 -12.708 -7.879 1.00 97.06 82 ILE A O 1
ATOM 695 N N . VAL A 1 83 ? -3.808 -13.086 -7.720 1.00 97.31 83 VAL A N 1
ATOM 696 C CA . VAL A 1 83 ? -4.116 -12.596 -9.075 1.00 97.31 83 VAL A CA 1
ATOM 697 C C . VAL A 1 83 ? -3.627 -11.161 -9.270 1.00 97.31 83 VAL A C 1
ATOM 699 O O . VAL A 1 83 ? -3.033 -10.861 -10.300 1.00 97.31 83 VAL A O 1
ATOM 702 N N . LEU A 1 84 ? -3.825 -10.286 -8.281 1.00 97.12 84 LEU A N 1
ATOM 703 C CA . LEU A 1 84 ? -3.366 -8.901 -8.345 1.00 97.12 84 LEU A CA 1
ATOM 704 C C . LEU A 1 84 ? -1.840 -8.796 -8.403 1.00 97.12 84 LEU A C 1
ATOM 706 O O . LEU A 1 84 ? -1.331 -8.041 -9.222 1.00 97.12 84 LEU A O 1
ATOM 710 N N . ILE A 1 85 ? -1.122 -9.570 -7.583 1.00 97.56 85 ILE A N 1
ATOM 711 C CA . ILE A 1 85 ? 0.347 -9.609 -7.583 1.00 97.56 85 ILE A CA 1
ATOM 712 C C . ILE A 1 85 ? 0.865 -10.021 -8.960 1.00 97.56 85 ILE A C 1
ATOM 714 O O . ILE A 1 85 ? 1.657 -9.294 -9.551 1.00 97.56 85 ILE A O 1
ATOM 718 N N . PHE A 1 86 ? 0.396 -11.154 -9.489 1.00 97.50 86 PHE A N 1
ATOM 719 C CA . PHE A 1 86 ? 0.866 -11.653 -10.781 1.00 97.50 86 PHE A CA 1
ATOM 720 C C . PHE A 1 86 ? 0.480 -10.715 -11.926 1.00 97.50 86 PHE A C 1
ATOM 722 O O . PHE A 1 86 ? 1.323 -10.411 -12.763 1.00 97.50 86 PHE A O 1
ATOM 729 N N . ALA A 1 87 ? -0.753 -10.200 -11.946 1.00 97.69 87 ALA A N 1
ATOM 730 C CA . ALA A 1 87 ? -1.189 -9.266 -12.981 1.00 97.69 87 ALA A CA 1
ATOM 731 C C . ALA A 1 87 ? -0.360 -7.973 -12.973 1.00 97.69 87 ALA A C 1
ATOM 733 O O . ALA A 1 87 ? 0.062 -7.513 -14.032 1.00 97.69 87 ALA A O 1
ATOM 734 N N . SER A 1 88 ? -0.094 -7.399 -11.796 1.00 97.19 88 SER A N 1
ATOM 735 C CA . SER A 1 88 ? 0.708 -6.178 -11.685 1.00 97.19 88 SER A CA 1
ATOM 736 C C . SER A 1 88 ? 2.189 -6.411 -11.980 1.00 97.19 88 SER A C 1
ATOM 738 O O . SER A 1 88 ? 2.796 -5.572 -12.638 1.00 97.19 88 SER A O 1
ATOM 740 N N . ALA A 1 89 ? 2.754 -7.549 -11.570 1.00 96.50 89 ALA A N 1
ATOM 741 C CA . ALA A 1 89 ? 4.140 -7.896 -11.870 1.00 96.50 89 ALA A CA 1
ATOM 742 C C . ALA A 1 89 ? 4.362 -8.157 -13.367 1.00 96.50 89 ALA A C 1
ATOM 744 O O . ALA A 1 89 ? 5.313 -7.636 -13.937 1.00 96.50 89 ALA A O 1
ATOM 745 N N . ILE A 1 90 ? 3.460 -8.900 -14.019 1.00 95.88 90 ILE A N 1
ATOM 746 C CA . ILE A 1 90 ? 3.515 -9.143 -15.469 1.00 95.88 90 ILE A CA 1
ATOM 747 C C . ILE A 1 90 ? 3.356 -7.827 -16.234 1.00 95.88 90 ILE A C 1
ATOM 749 O O . ILE A 1 90 ? 4.112 -7.562 -17.164 1.00 95.88 90 ILE A O 1
ATOM 753 N N . PHE A 1 91 ? 2.407 -6.981 -15.822 1.00 95.81 91 PHE A N 1
ATOM 754 C CA . PHE A 1 91 ? 2.237 -5.655 -16.412 1.00 95.81 91 PHE A CA 1
ATOM 755 C C . PHE A 1 91 ? 3.505 -4.804 -16.276 1.00 95.81 91 PHE A C 1
ATOM 757 O O . PHE A 1 91 ? 3.941 -4.212 -17.254 1.00 95.81 91 PHE A O 1
ATOM 764 N N . ASN A 1 92 ? 4.104 -4.760 -15.084 1.00 94.75 92 ASN A N 1
ATOM 765 C CA . ASN A 1 92 ? 5.333 -4.012 -14.832 1.00 94.75 92 ASN A CA 1
ATOM 766 C C . ASN A 1 92 ? 6.510 -4.555 -15.661 1.00 94.75 92 ASN A C 1
ATOM 768 O O . ASN A 1 92 ? 7.222 -3.769 -16.276 1.00 94.75 92 ASN A O 1
ATOM 772 N N . TYR A 1 93 ? 6.659 -5.877 -15.752 1.00 93.19 93 TYR A N 1
ATOM 773 C CA . TYR A 1 93 ? 7.693 -6.509 -16.569 1.00 93.19 93 TYR A CA 1
ATOM 774 C C . TYR A 1 93 ? 7.594 -6.081 -18.039 1.00 93.19 93 TYR A C 1
ATOM 776 O O . TYR A 1 93 ? 8.556 -5.547 -18.580 1.00 93.19 93 TYR A O 1
ATOM 784 N N . TYR A 1 94 ? 6.414 -6.218 -18.653 1.00 92.19 94 TYR A N 1
ATOM 785 C CA . TYR A 1 94 ? 6.212 -5.795 -20.042 1.00 92.19 94 TYR A CA 1
ATOM 786 C C . TYR A 1 94 ? 6.295 -4.279 -20.226 1.00 92.19 94 TYR A C 1
ATOM 788 O O . TYR A 1 94 ? 6.752 -3.805 -21.265 1.00 92.19 94 TYR A O 1
ATOM 796 N N . LEU A 1 95 ? 5.884 -3.500 -19.218 1.00 91.62 95 LEU A N 1
ATOM 797 C CA . LEU A 1 95 ? 6.038 -2.049 -19.233 1.00 91.62 95 LEU A CA 1
ATOM 798 C C . LEU A 1 95 ? 7.509 -1.674 -19.420 1.00 91.62 95 LEU A C 1
ATOM 800 O O . LEU A 1 95 ? 7.797 -0.858 -20.287 1.00 91.62 95 LEU A O 1
ATOM 804 N N . PHE A 1 96 ? 8.411 -2.282 -18.647 1.00 89.44 96 PHE A N 1
ATOM 805 C CA . PHE A 1 96 ? 9.844 -1.997 -18.703 1.00 89.44 96 PHE A CA 1
ATOM 806 C C . PHE A 1 96 ? 10.592 -2.723 -19.826 1.00 89.44 96 PHE A C 1
ATOM 808 O O . PHE A 1 96 ? 11.637 -2.230 -20.233 1.00 89.44 96 PHE A O 1
ATOM 815 N N . SER A 1 97 ? 10.082 -3.843 -20.348 1.00 86.75 97 SER A N 1
ATOM 816 C CA . SER A 1 97 ? 10.732 -4.554 -21.456 1.00 86.75 97 SER A CA 1
ATOM 817 C C . SER A 1 97 ? 10.358 -4.006 -22.834 1.00 86.75 97 SER A C 1
ATOM 819 O O . SER A 1 97 ? 11.226 -3.900 -23.694 1.00 86.75 97 SER A O 1
ATOM 821 N N . ASP A 1 98 ? 9.082 -3.663 -23.047 1.00 85.81 98 ASP A N 1
ATOM 822 C CA . ASP A 1 98 ? 8.542 -3.447 -24.398 1.00 85.81 98 ASP A CA 1
ATOM 823 C C . ASP A 1 98 ? 7.976 -2.035 -24.599 1.00 85.81 98 ASP A C 1
ATOM 825 O O . ASP A 1 98 ? 7.979 -1.513 -25.715 1.00 85.81 98 ASP A O 1
ATOM 829 N N . PHE A 1 99 ? 7.450 -1.410 -23.540 1.00 85.19 99 PHE A N 1
ATOM 830 C CA . PHE A 1 99 ? 6.696 -0.155 -23.661 1.00 85.19 99 PHE A CA 1
ATOM 831 C C . PHE A 1 99 ? 7.454 1.086 -23.189 1.00 85.19 99 PHE A C 1
ATOM 833 O O . PHE A 1 99 ? 7.086 2.200 -23.568 1.00 85.19 99 PHE A O 1
ATOM 840 N N . ILE A 1 100 ? 8.491 0.923 -22.370 1.00 85.38 100 ILE A N 1
ATOM 841 C CA . ILE A 1 100 ? 9.145 2.042 -21.691 1.00 85.38 100 ILE A CA 1
ATOM 842 C C . ILE A 1 100 ? 9.814 3.008 -22.669 1.00 85.38 100 ILE A C 1
ATOM 844 O O . ILE A 1 100 ? 9.718 4.217 -22.473 1.00 85.38 100 ILE A O 1
ATOM 848 N N . ASP A 1 101 ? 10.361 2.496 -23.773 1.00 84.00 101 ASP A N 1
ATOM 849 C CA . ASP A 1 101 ? 11.011 3.296 -24.817 1.00 84.00 101 ASP A CA 1
ATOM 850 C C . ASP A 1 101 ? 10.034 4.256 -25.515 1.00 84.00 101 ASP A C 1
ATOM 852 O O . ASP A 1 101 ? 10.427 5.322 -25.989 1.00 84.00 101 ASP A O 1
ATOM 856 N N . TYR A 1 102 ? 8.740 3.917 -25.544 1.00 83.75 102 TYR A N 1
ATOM 857 C CA . TYR A 1 102 ? 7.694 4.800 -26.070 1.00 83.75 102 TYR A CA 1
ATOM 858 C C . TYR A 1 102 ? 7.287 5.889 -25.071 1.00 83.75 102 TYR A C 1
ATOM 860 O O . TYR A 1 102 ? 6.817 6.951 -25.479 1.00 83.75 102 TYR A O 1
ATOM 868 N N . ILE A 1 103 ? 7.427 5.625 -23.769 1.00 81.81 103 ILE A N 1
ATOM 869 C CA . ILE A 1 103 ? 7.036 6.545 -22.692 1.00 81.81 103 ILE A CA 1
ATOM 870 C C . ILE A 1 103 ? 8.170 7.524 -22.389 1.00 81.81 103 ILE A C 1
ATOM 872 O O . ILE A 1 103 ? 7.924 8.712 -22.180 1.00 81.81 103 ILE A O 1
ATOM 876 N N . VAL A 1 104 ? 9.407 7.027 -22.367 1.00 83.56 104 VAL A N 1
ATOM 877 C CA . VAL A 1 104 ? 10.606 7.797 -22.035 1.00 83.56 104 VAL A CA 1
ATOM 878 C C . VAL A 1 104 ? 11.670 7.576 -23.119 1.00 83.56 104 VAL A C 1
ATOM 880 O O . VAL A 1 104 ? 12.677 6.903 -22.885 1.00 83.56 104 VAL A O 1
ATOM 883 N N . PRO A 1 105 ? 11.464 8.133 -24.326 1.00 77.62 105 PRO A N 1
ATOM 884 C CA . PRO A 1 105 ? 12.409 7.959 -25.420 1.00 77.62 105 PRO A CA 1
ATOM 885 C C . PRO A 1 105 ? 13.770 8.566 -25.060 1.00 77.62 105 PRO A C 1
ATOM 887 O O . PRO A 1 105 ? 13.850 9.680 -24.543 1.00 77.62 105 PRO A O 1
ATOM 890 N N . GLY A 1 106 ? 14.848 7.842 -25.366 1.00 71.06 106 GLY A N 1
ATOM 891 C CA . GLY A 1 106 ? 16.227 8.289 -25.130 1.00 71.06 106 GLY A CA 1
ATOM 892 C C . GLY A 1 106 ? 16.892 7.725 -23.872 1.00 71.06 106 GLY A C 1
ATOM 893 O O . GLY A 1 106 ? 18.079 7.974 -23.672 1.00 71.06 106 GLY A O 1
ATOM 894 N N . TYR A 1 107 ? 16.177 6.931 -23.071 1.00 71.69 107 TYR A N 1
ATOM 895 C CA . TYR A 1 107 ? 16.750 6.159 -21.970 1.00 71.69 107 TYR A CA 1
ATOM 896 C C . TYR A 1 107 ? 16.646 4.667 -22.281 1.00 71.69 107 TYR A C 1
ATOM 898 O O . TYR A 1 107 ? 15.552 4.165 -22.506 1.00 71.69 107 TYR A O 1
ATOM 906 N N . TYR A 1 108 ? 17.778 3.961 -22.289 1.00 65.12 108 TYR A N 1
ATOM 907 C CA . TYR A 1 108 ? 17.795 2.506 -22.431 1.00 65.12 108 TYR A CA 1
ATOM 908 C C . TYR A 1 108 ? 17.642 1.864 -21.057 1.00 65.12 108 TYR A C 1
ATOM 910 O O . TYR A 1 108 ? 18.593 1.822 -20.275 1.00 65.12 108 TYR A O 1
ATOM 918 N N . PHE A 1 109 ? 16.450 1.352 -20.770 1.00 67.69 109 PHE A N 1
ATOM 919 C CA . PHE A 1 109 ? 16.221 0.533 -19.588 1.00 67.69 109 PHE A CA 1
ATOM 920 C C . PHE A 1 109 ? 16.566 -0.911 -19.943 1.00 67.69 109 PHE A C 1
ATOM 922 O O . PHE A 1 109 ? 15.806 -1.604 -20.613 1.00 67.69 109 PHE A O 1
ATOM 929 N N . ILE A 1 110 ? 17.731 -1.389 -19.512 1.00 60.12 110 ILE A N 1
ATOM 930 C CA . ILE A 1 110 ? 17.953 -2.836 -19.488 1.00 60.12 110 ILE A CA 1
ATOM 931 C C . ILE A 1 110 ? 16.973 -3.396 -18.450 1.00 60.12 110 ILE A C 1
ATOM 933 O O . ILE A 1 110 ? 16.779 -2.789 -17.401 1.00 60.12 110 ILE A O 1
ATOM 937 N N . SER A 1 111 ? 16.320 -4.527 -18.728 1.00 61.50 111 SER A N 1
ATOM 938 C CA . SER A 1 111 ? 15.482 -5.213 -17.736 1.00 61.50 111 SER A CA 1
ATOM 939 C C . SER A 1 111 ? 16.365 -5.689 -16.576 1.00 61.50 111 SER A C 1
ATOM 941 O O . SER A 1 111 ? 16.825 -6.828 -16.578 1.00 61.50 111 SER A O 1
ATOM 943 N N . TYR A 1 112 ? 16.623 -4.810 -15.603 1.00 70.31 112 TYR A N 1
ATOM 944 C CA . TYR A 1 112 ? 17.502 -5.069 -14.459 1.00 70.31 112 TYR A CA 1
ATOM 945 C C . TYR A 1 112 ? 16.982 -6.208 -13.586 1.00 70.31 112 TYR A C 1
ATOM 947 O O . TYR A 1 112 ? 17.771 -6.961 -13.023 1.00 70.31 112 TYR A O 1
ATOM 955 N N . TYR A 1 113 ? 15.658 -6.353 -13.516 1.00 85.88 113 TYR A N 1
ATOM 956 C CA . TYR A 1 113 ? 14.999 -7.356 -12.698 1.00 85.88 113 TYR A CA 1
ATOM 957 C C . TYR A 1 113 ? 14.282 -8.390 -13.552 1.00 85.88 113 TYR A C 1
ATOM 959 O O . TYR A 1 113 ? 13.558 -8.083 -14.501 1.00 85.88 113 TYR A O 1
ATOM 967 N N . SER A 1 114 ? 14.452 -9.643 -13.160 1.00 91.44 114 SER A N 1
ATOM 968 C CA . SER A 1 114 ? 13.637 -10.755 -13.616 1.00 91.44 114 SER A CA 1
ATOM 969 C C . SER A 1 114 ? 12.191 -10.604 -13.135 1.00 91.44 114 SER A C 1
ATOM 971 O O . SER A 1 114 ? 11.902 -9.991 -12.103 1.00 91.44 114 SER A O 1
ATOM 973 N N . LEU A 1 115 ? 11.259 -11.259 -13.833 1.00 92.81 115 LEU A N 1
ATOM 974 C CA . LEU A 1 115 ? 9.858 -11.324 -13.405 1.00 92.81 115 LEU A CA 1
ATOM 975 C C . LEU A 1 115 ? 9.716 -11.826 -11.955 1.00 92.81 115 LEU A C 1
ATOM 977 O O . LEU A 1 115 ? 8.835 -11.376 -11.226 1.00 92.81 115 LEU A O 1
ATOM 981 N N . PHE A 1 116 ? 10.589 -12.738 -11.520 1.00 94.81 116 PHE A N 1
ATOM 982 C CA . PHE A 1 116 ? 10.581 -13.265 -10.157 1.00 94.81 116 PHE A CA 1
ATOM 983 C C . PHE A 1 116 ? 10.931 -12.197 -9.109 1.00 94.81 116 PHE A C 1
ATOM 985 O O . PHE A 1 116 ? 10.238 -12.086 -8.098 1.00 94.81 116 PHE A O 1
ATOM 992 N N . GLU A 1 117 ? 11.946 -11.371 -9.360 1.00 94.06 117 GLU A N 1
ATOM 993 C CA . GLU A 1 117 ? 12.314 -10.260 -8.469 1.00 94.06 117 GLU A CA 1
ATOM 994 C C . GLU A 1 117 ? 11.209 -9.204 -8.413 1.00 94.06 117 GLU A C 1
ATOM 996 O O . GLU A 1 117 ? 10.834 -8.756 -7.328 1.00 94.06 117 GLU A O 1
ATOM 1001 N N . ILE A 1 118 ? 10.599 -8.885 -9.559 1.00 94.75 118 ILE A N 1
ATOM 1002 C CA . ILE A 1 118 ? 9.434 -7.993 -9.621 1.00 94.75 118 ILE A CA 1
ATOM 1003 C C . ILE A 1 118 ? 8.296 -8.550 -8.754 1.00 94.75 118 ILE A C 1
ATOM 1005 O O . ILE A 1 118 ? 7.739 -7.825 -7.929 1.00 94.75 118 ILE A O 1
ATOM 1009 N N . ILE A 1 119 ? 7.982 -9.847 -8.857 1.00 96.94 119 ILE A N 1
ATOM 1010 C CA . ILE A 1 119 ? 6.976 -10.489 -7.994 1.00 96.94 119 ILE A CA 1
ATOM 1011 C C . ILE A 1 119 ? 7.324 -10.302 -6.511 1.00 96.94 119 ILE A C 1
ATOM 1013 O O . ILE A 1 119 ? 6.433 -9.960 -5.732 1.00 96.94 119 ILE A O 1
ATOM 1017 N N . ILE A 1 120 ? 8.590 -10.465 -6.108 1.00 96.19 120 ILE A N 1
ATOM 1018 C CA . ILE A 1 120 ? 9.023 -10.252 -4.716 1.00 96.19 120 ILE A CA 1
ATOM 1019 C C . ILE A 1 120 ? 8.756 -8.811 -4.262 1.00 96.19 120 ILE A C 1
ATOM 1021 O O . ILE A 1 120 ? 8.244 -8.620 -3.152 1.00 96.19 120 ILE A O 1
ATOM 1025 N N . PHE A 1 121 ? 9.028 -7.806 -5.102 1.00 94.94 121 PHE A N 1
ATOM 1026 C CA . PHE A 1 121 ? 8.692 -6.412 -4.793 1.00 94.94 121 PHE A CA 1
ATOM 1027 C C . PHE A 1 121 ? 7.188 -6.231 -4.562 1.00 94.94 121 PHE A C 1
ATOM 1029 O O . PHE A 1 121 ? 6.786 -5.693 -3.527 1.00 94.94 121 PHE A O 1
ATOM 1036 N N . PHE A 1 122 ? 6.344 -6.733 -5.470 1.00 96.88 122 PHE A N 1
ATOM 1037 C CA . PHE A 1 122 ? 4.886 -6.619 -5.342 1.00 96.88 122 PHE A CA 1
ATOM 1038 C C . PHE A 1 122 ? 4.343 -7.362 -4.116 1.00 96.88 122 PHE A C 1
ATOM 1040 O O . PHE A 1 122 ? 3.503 -6.815 -3.397 1.00 96.88 122 PHE A O 1
ATOM 1047 N N . VAL A 1 123 ? 4.834 -8.576 -3.840 1.00 97.25 123 VAL A N 1
ATOM 1048 C CA . VAL A 1 123 ? 4.483 -9.344 -2.634 1.00 97.25 123 VAL A CA 1
ATOM 1049 C C . VAL A 1 123 ? 4.838 -8.539 -1.390 1.00 97.25 123 VAL A C 1
ATOM 1051 O O . VAL A 1 123 ? 3.968 -8.297 -0.553 1.00 97.25 123 VAL A O 1
ATOM 1054 N N . SER A 1 124 ? 6.089 -8.088 -1.284 1.00 95.19 124 SER A N 1
ATOM 1055 C CA . SER A 1 124 ? 6.593 -7.371 -0.110 1.00 95.19 124 SER A CA 1
ATOM 1056 C C . SER A 1 124 ? 5.791 -6.098 0.136 1.00 95.19 124 SER A C 1
ATOM 1058 O O . SER A 1 124 ? 5.302 -5.863 1.243 1.00 95.19 124 SER A O 1
ATOM 1060 N N . PHE A 1 125 ? 5.569 -5.308 -0.914 1.00 94.62 125 PHE A N 1
ATOM 1061 C CA . PHE A 1 125 ? 4.879 -4.030 -0.807 1.00 94.62 125 PHE A CA 1
ATOM 1062 C C . PHE A 1 125 ? 3.396 -4.192 -0.449 1.00 94.62 125 PHE A C 1
ATOM 1064 O O . PHE A 1 125 ? 2.883 -3.533 0.465 1.00 94.62 125 PHE A O 1
ATOM 1071 N N . LEU A 1 126 ? 2.690 -5.108 -1.120 1.00 95.81 126 LEU A N 1
ATOM 1072 C CA . LEU A 1 126 ? 1.279 -5.369 -0.829 1.00 95.81 126 LEU A CA 1
ATOM 1073 C C . LEU A 1 126 ? 1.091 -5.998 0.551 1.00 95.81 126 LEU A C 1
ATOM 1075 O O . LEU A 1 126 ? 0.112 -5.693 1.235 1.00 95.81 126 LEU A O 1
ATOM 1079 N N . PHE A 1 127 ? 2.032 -6.825 1.002 1.00 95.56 127 PHE A N 1
ATOM 1080 C CA . PHE A 1 127 ? 1.983 -7.404 2.337 1.00 95.56 127 PHE A CA 1
ATOM 1081 C C . PHE A 1 127 ? 2.206 -6.343 3.422 1.00 95.56 127 PHE A C 1
ATOM 1083 O O . PHE A 1 127 ? 1.377 -6.214 4.324 1.00 95.56 127 PHE A O 1
ATOM 1090 N N . VAL A 1 128 ? 3.250 -5.514 3.295 1.00 95.12 128 VAL A N 1
ATOM 1091 C CA . VAL A 1 128 ? 3.545 -4.419 4.239 1.00 95.12 128 VAL A CA 1
ATOM 1092 C C . VAL A 1 128 ? 2.378 -3.435 4.325 1.00 95.12 128 VAL A C 1
ATOM 1094 O O . VAL A 1 128 ? 1.903 -3.130 5.420 1.00 95.12 128 VAL A O 1
ATOM 1097 N N . THR A 1 129 ? 1.856 -2.972 3.186 1.00 94.62 129 THR A N 1
ATOM 1098 C CA . THR A 1 129 ? 0.719 -2.034 3.167 1.00 94.62 129 THR A CA 1
ATOM 1099 C C . THR A 1 129 ? -0.536 -2.633 3.805 1.00 94.62 129 THR A C 1
ATOM 1101 O O . THR A 1 129 ? -1.220 -1.952 4.577 1.00 94.62 129 THR A O 1
ATOM 1104 N N . THR A 1 130 ? -0.816 -3.915 3.553 1.00 94.06 130 THR A N 1
ATOM 1105 C CA . THR A 1 130 ? -1.938 -4.634 4.177 1.00 94.06 130 THR A CA 1
ATOM 1106 C C . THR A 1 130 ? -1.759 -4.746 5.687 1.00 94.06 130 THR A C 1
ATOM 1108 O O . THR A 1 130 ? -2.685 -4.430 6.434 1.00 94.06 130 THR A O 1
ATOM 1111 N N . LEU A 1 131 ? -0.573 -5.139 6.160 1.00 94.06 131 LEU A N 1
ATOM 1112 C CA . LEU A 1 131 ? -0.282 -5.252 7.590 1.00 94.06 131 LEU A CA 1
ATOM 1113 C C . LEU A 1 131 ? -0.435 -3.912 8.312 1.00 94.06 131 LEU A C 1
ATOM 1115 O O . LEU A 1 131 ? -1.080 -3.850 9.359 1.00 94.06 131 LEU A O 1
ATOM 1119 N N . LEU A 1 132 ? 0.092 -2.827 7.737 1.00 92.94 132 LEU A N 1
ATOM 1120 C CA . LEU A 1 132 ? -0.053 -1.480 8.296 1.00 92.94 132 LEU A CA 1
ATOM 1121 C C . LEU A 1 132 ? -1.528 -1.069 8.402 1.00 92.94 132 LEU A C 1
ATOM 1123 O O . LEU A 1 132 ? -1.961 -0.527 9.425 1.00 92.94 132 LEU A O 1
ATOM 1127 N N . LYS A 1 133 ? -2.323 -1.366 7.368 1.00 90.25 133 LYS A N 1
ATOM 1128 C CA . LYS A 1 133 ? -3.765 -1.097 7.353 1.00 90.25 133 LYS A CA 1
ATOM 1129 C C . LYS A 1 133 ? -4.504 -1.882 8.433 1.00 90.25 133 LYS A C 1
ATOM 1131 O O . LYS A 1 133 ? -5.275 -1.285 9.184 1.00 90.25 133 LYS A O 1
ATOM 1136 N N . LEU A 1 134 ? -4.248 -3.184 8.532 1.00 90.69 134 LEU A N 1
ATOM 1137 C CA . LEU A 1 134 ? -4.873 -4.057 9.526 1.00 90.69 134 LEU A CA 1
ATOM 1138 C C . LEU A 1 134 ? -4.489 -3.664 10.951 1.00 90.69 134 LEU A C 1
ATOM 1140 O O . LEU A 1 134 ? -5.356 -3.609 11.818 1.00 90.69 134 LEU A O 1
ATOM 1144 N N . SER A 1 135 ? -3.218 -3.329 11.182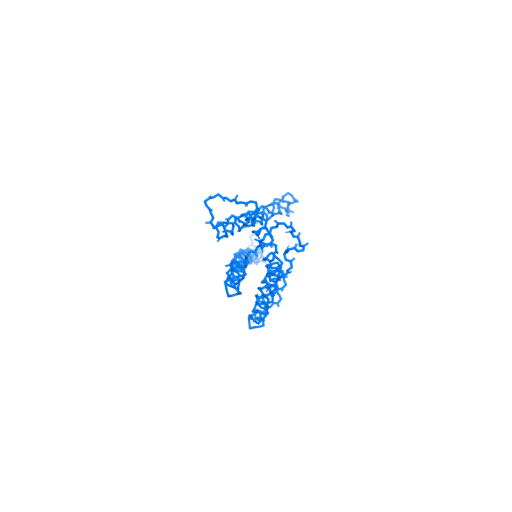 1.00 91.12 135 SER A N 1
ATOM 1145 C CA . SER A 1 135 ? -2.729 -2.840 12.472 1.00 91.12 135 SER A CA 1
ATOM 1146 C C . SER A 1 135 ? -3.499 -1.588 12.909 1.00 91.12 135 SER A C 1
ATOM 1148 O O . SER A 1 135 ? -4.085 -1.551 13.994 1.00 91.12 135 SER A O 1
ATOM 1150 N N . LYS A 1 136 ? -3.624 -0.595 12.017 1.00 88.75 136 LYS A N 1
ATOM 1151 C CA . LYS A 1 136 ? -4.388 0.634 12.283 1.00 88.75 136 LYS A CA 1
ATOM 1152 C C . LYS A 1 136 ? -5.868 0.362 12.574 1.00 88.75 136 LYS A C 1
ATOM 1154 O O . LYS A 1 136 ? -6.440 0.957 13.492 1.00 88.75 136 LYS A O 1
ATOM 1159 N N . GLU A 1 137 ? -6.500 -0.520 11.802 1.00 88.06 137 GLU A N 1
ATOM 1160 C CA . GLU A 1 137 ? -7.902 -0.902 12.013 1.00 88.06 137 GLU A CA 1
ATOM 1161 C C . GLU A 1 137 ? -8.102 -1.638 13.339 1.00 88.06 137 GLU A C 1
ATOM 1163 O O . GLU A 1 137 ? -9.059 -1.350 14.059 1.00 88.06 137 GLU A O 1
ATOM 1168 N N . TYR A 1 138 ? -7.172 -2.518 13.709 1.00 89.12 138 TYR A N 1
ATOM 1169 C CA . TYR A 1 138 ? -7.205 -3.250 14.969 1.00 89.12 138 TYR A CA 1
ATOM 1170 C C . TYR A 1 138 ? -7.124 -2.316 16.183 1.00 89.12 138 TYR A C 1
ATOM 1172 O O . TYR A 1 138 ? -7.946 -2.421 17.097 1.00 89.12 138 TYR A O 1
ATOM 1180 N N . PHE A 1 139 ? -6.200 -1.348 16.178 1.00 89.25 139 PHE A N 1
ATOM 1181 C CA . PHE A 1 139 ? -6.112 -0.350 17.250 1.00 89.25 139 PHE A CA 1
ATOM 1182 C C . PHE A 1 139 ? -7.378 0.508 17.351 1.00 89.25 139 PHE A C 1
ATOM 1184 O O . PHE A 1 139 ? -7.886 0.737 18.449 1.00 89.25 139 PHE A O 1
ATOM 1191 N N . THR A 1 140 ? -7.940 0.913 16.209 1.00 89.00 140 THR A N 1
ATOM 1192 C CA . THR A 1 140 ? -9.186 1.697 16.165 1.00 89.00 140 THR A CA 1
ATOM 1193 C C . THR A 1 140 ? -10.374 0.905 16.725 1.00 89.00 140 THR A C 1
ATOM 1195 O O . THR A 1 140 ? -11.202 1.437 17.473 1.00 89.00 140 THR A O 1
ATOM 1198 N N . LEU A 1 141 ? -10.452 -0.391 16.403 1.00 90.06 141 LEU A N 1
ATOM 1199 C CA . LEU A 1 141 ? -11.458 -1.302 16.946 1.00 90.06 141 LEU A CA 1
ATOM 1200 C C . LEU A 1 141 ? -11.316 -1.436 18.469 1.00 90.06 141 LEU A C 1
ATOM 1202 O O . LEU A 1 141 ? -12.317 -1.393 19.184 1.00 90.06 141 LEU A O 1
ATOM 1206 N N . LEU A 1 142 ? -10.086 -1.582 18.970 1.00 92.31 142 LEU A N 1
ATOM 1207 C CA . LEU A 1 142 ? -9.810 -1.713 20.401 1.00 92.31 142 LEU A CA 1
ATOM 1208 C C . LEU A 1 142 ? -10.231 -0.459 21.178 1.00 92.31 142 LEU A C 1
ATOM 1210 O O . LEU A 1 142 ? -10.871 -0.571 22.224 1.00 92.31 142 LEU A O 1
ATOM 1214 N N . GLU A 1 143 ? -9.925 0.730 20.657 1.00 92.69 143 GLU A N 1
ATOM 1215 C CA . GLU A 1 143 ? -10.350 1.996 21.263 1.00 92.69 143 GLU A CA 1
ATOM 1216 C C . GLU A 1 143 ? -11.881 2.131 21.280 1.00 92.69 143 GLU A C 1
ATOM 1218 O O . GLU A 1 143 ? -12.468 2.503 22.297 1.00 92.69 143 GLU A O 1
ATOM 1223 N N . SER A 1 144 ? -12.539 1.749 20.181 1.00 92.56 144 SER A N 1
ATOM 1224 C CA . SER A 1 144 ? -14.004 1.775 20.072 1.00 92.56 144 SER A CA 1
ATOM 1225 C C . SER A 1 144 ? -14.668 0.841 21.088 1.00 92.56 144 SER A C 1
ATOM 1227 O O . SER A 1 144 ? -15.623 1.236 21.754 1.00 92.56 144 SER A O 1
ATOM 1229 N N . LYS A 1 145 ? -14.125 -0.371 21.272 1.00 93.94 145 LYS A N 1
ATOM 1230 C CA . LYS A 1 145 ? -14.600 -1.329 22.284 1.00 93.94 145 LYS A CA 1
ATOM 1231 C C . LYS A 1 145 ? -14.436 -0.798 23.708 1.00 93.94 145 LYS A C 1
ATOM 1233 O O . LYS A 1 145 ? -15.346 -0.954 24.514 1.00 93.94 145 LYS A O 1
ATOM 1238 N N . ARG A 1 146 ? -13.308 -0.147 24.016 1.00 94.75 146 ARG A N 1
ATOM 1239 C CA . ARG A 1 146 ? -13.069 0.465 25.337 1.00 94.75 146 ARG A CA 1
ATOM 1240 C C . ARG A 1 146 ? -14.073 1.576 25.641 1.00 94.75 146 ARG A C 1
ATOM 1242 O O . ARG A 1 146 ? -14.632 1.595 26.732 1.00 94.75 146 ARG A O 1
ATOM 1249 N N . LYS A 1 147 ? -14.337 2.458 24.672 1.00 94.81 147 LYS A N 1
ATOM 1250 C CA . LYS A 1 147 ? -15.339 3.528 24.817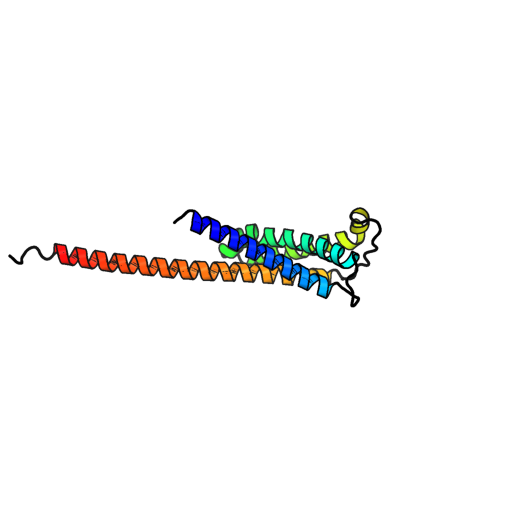 1.00 94.81 147 LYS A CA 1
ATOM 1251 C C . LYS A 1 147 ? -16.741 2.967 25.034 1.00 94.81 147 LYS A C 1
ATOM 1253 O O . LYS A 1 147 ? -17.456 3.451 25.901 1.00 94.81 147 LYS A O 1
ATOM 1258 N N . LEU A 1 148 ? -17.113 1.930 24.283 1.00 96.12 148 LEU A N 1
ATOM 1259 C CA . LEU A 1 148 ? -18.416 1.281 24.426 1.00 96.12 148 LEU A CA 1
ATOM 1260 C C . LEU A 1 148 ? -18.586 0.653 25.818 1.00 96.12 148 LEU A C 1
ATOM 1262 O O . LEU A 1 148 ? -19.585 0.915 26.476 1.00 96.12 148 LEU A O 1
ATOM 1266 N N . ALA A 1 149 ? -17.571 -0.065 26.309 1.00 96.00 149 ALA A N 1
ATOM 1267 C CA . ALA A 1 149 ? -17.586 -0.638 27.656 1.00 96.00 149 ALA A CA 1
ATOM 1268 C C . ALA A 1 149 ? -17.694 0.431 28.761 1.00 96.00 149 ALA A C 1
ATOM 1270 O O . ALA A 1 149 ? -18.364 0.217 29.770 1.00 96.00 149 ALA A O 1
ATOM 1271 N N . GLN A 1 150 ? -17.061 1.595 28.576 1.00 96.50 150 GLN A N 1
ATOM 1272 C CA . GLN A 1 150 ? -17.186 2.708 29.518 1.00 96.50 150 GLN A CA 1
ATOM 1273 C C . GLN A 1 150 ? -18.611 3.282 29.538 1.00 96.50 150 GLN A C 1
ATOM 1275 O O . GLN A 1 150 ? -19.170 3.478 30.614 1.00 96.50 150 GLN A O 1
ATOM 1280 N N . ILE A 1 151 ? -19.218 3.484 28.366 1.00 96.88 151 ILE A N 1
ATOM 1281 C CA . ILE A 1 151 ? -20.599 3.975 28.248 1.00 96.88 151 ILE A CA 1
ATOM 1282 C C . ILE A 1 151 ? -21.590 2.988 28.886 1.00 96.88 151 ILE A C 1
ATOM 1284 O O . ILE A 1 151 ? -22.508 3.400 29.592 1.00 96.88 151 ILE A O 1
ATOM 1288 N N . GLU A 1 152 ? -21.403 1.683 28.676 1.00 96.50 152 GLU A N 1
ATOM 1289 C CA . GLU A 1 152 ? -22.236 0.643 29.296 1.00 96.50 152 GLU A CA 1
ATOM 1290 C C . GLU A 1 152 ? -22.121 0.645 30.828 1.00 96.50 152 GLU A C 1
ATOM 1292 O O . GLU A 1 152 ? -23.131 0.509 31.526 1.00 96.50 152 GLU A O 1
ATOM 1297 N N . LYS A 1 153 ? -20.911 0.861 31.360 1.00 96.38 153 LYS A N 1
ATOM 1298 C CA . LYS A 1 153 ? -20.680 0.990 32.804 1.00 96.38 153 LYS A CA 1
ATOM 1299 C C . LYS A 1 153 ? -21.388 2.217 33.383 1.00 96.38 153 LYS A C 1
ATOM 1301 O O . LYS A 1 153 ? -22.139 2.077 34.345 1.00 96.38 153 LYS A O 1
ATOM 1306 N N . GLU A 1 154 ? -21.193 3.390 32.783 1.00 95.88 154 GLU A N 1
ATOM 1307 C CA . GLU A 1 154 ? -21.827 4.643 33.225 1.00 95.88 154 GLU A CA 1
ATOM 1308 C C . GLU A 1 154 ? -23.361 4.540 33.191 1.00 95.88 154 GLU A C 1
ATOM 1310 O O . GLU A 1 154 ? -24.042 4.973 34.122 1.00 95.88 154 GLU A O 1
ATOM 1315 N N . LYS A 1 155 ? -23.915 3.890 32.158 1.00 96.06 155 LYS A N 1
ATOM 1316 C CA . LYS A 1 155 ? -25.352 3.613 32.054 1.00 96.06 155 LYS A CA 1
ATOM 1317 C C . LYS A 1 155 ? -25.845 2.706 33.185 1.00 96.06 155 LYS A C 1
ATOM 1319 O O . LYS A 1 155 ? -26.853 3.016 33.814 1.00 96.06 155 LYS A O 1
ATOM 1324 N N . THR A 1 156 ? -25.126 1.620 33.466 1.00 95.50 156 THR A N 1
ATOM 1325 C CA . THR A 1 156 ? -25.475 0.674 34.541 1.00 95.50 156 THR A CA 1
ATOM 1326 C C . THR A 1 156 ? -25.462 1.358 35.913 1.00 95.50 156 THR A C 1
ATOM 1328 O O . THR A 1 156 ? -26.358 1.152 36.733 1.00 95.50 156 THR A O 1
ATOM 1331 N N . GLU A 1 157 ? -24.472 2.218 36.167 1.00 95.38 157 GLU A N 1
ATOM 1332 C CA . GLU A 1 157 ? -24.380 3.002 37.405 1.00 95.38 157 GLU A CA 1
ATOM 1333 C C . GLU A 1 157 ? -25.528 4.019 37.531 1.00 95.38 157 GLU A C 1
ATOM 1335 O O . GLU A 1 157 ? -26.106 4.173 38.612 1.00 95.38 157 GLU A O 1
ATOM 1340 N N . ALA A 1 158 ? -25.909 4.674 36.430 1.00 93.75 158 ALA A N 1
ATOM 1341 C CA . ALA A 1 158 ? -27.041 5.596 36.395 1.00 93.75 158 ALA A CA 1
ATOM 1342 C C . ALA A 1 158 ? -28.384 4.886 36.642 1.00 93.75 158 ALA A C 1
ATOM 1344 O O . ALA A 1 158 ? -29.191 5.371 37.438 1.00 93.75 158 ALA A O 1
ATOM 1345 N N . GLU A 1 159 ? -28.606 3.721 36.024 1.00 94.12 159 GLU A N 1
ATOM 1346 C CA . GLU A 1 159 ? -29.796 2.890 36.252 1.00 94.12 159 GLU A CA 1
ATOM 1347 C C . GLU A 1 159 ? -29.883 2.432 37.712 1.00 94.12 159 GLU A C 1
ATOM 1349 O O . GLU A 1 159 ? -30.941 2.551 38.329 1.00 94.12 159 GLU A O 1
ATOM 1354 N N . MET A 1 160 ? -28.764 2.005 38.312 1.00 92.81 160 MET A N 1
ATOM 1355 C CA . MET A 1 160 ? -28.722 1.654 39.735 1.00 92.81 160 MET A CA 1
ATOM 1356 C C . MET A 1 160 ? -29.098 2.848 40.623 1.00 92.81 160 MET A C 1
ATOM 1358 O O . MET A 1 160 ? -29.869 2.695 41.573 1.00 92.81 160 MET A O 1
ATOM 1362 N N . LYS A 1 161 ? -28.559 4.039 40.337 1.00 90.75 161 LYS A N 1
ATOM 1363 C CA . LYS A 1 161 ? -28.857 5.256 41.106 1.00 90.75 161 LYS A CA 1
ATOM 1364 C C . LYS A 1 161 ? -30.329 5.655 40.981 1.00 90.75 161 LYS A C 1
ATOM 1366 O O . LYS A 1 161 ? -30.938 6.009 41.987 1.00 90.75 161 LYS A O 1
ATOM 1371 N N . MET A 1 162 ? -30.898 5.547 39.781 1.00 91.69 162 MET A N 1
ATOM 1372 C CA . MET A 1 162 ? -32.320 5.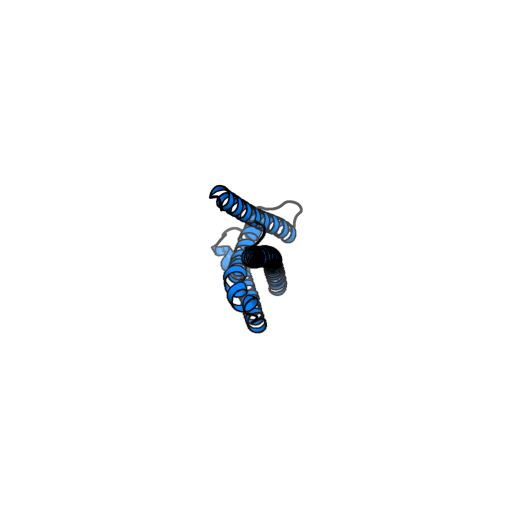788 39.530 1.00 91.69 162 MET A CA 1
ATOM 1373 C C . MET A 1 162 ? -33.201 4.781 40.279 1.00 91.69 162 MET A C 1
ATOM 1375 O O . MET A 1 162 ? -34.208 5.164 40.869 1.00 91.69 162 MET A O 1
ATOM 1379 N N . LEU A 1 163 ? -32.827 3.499 40.284 1.00 88.19 163 LEU A N 1
ATOM 1380 C CA . LEU A 1 163 ? -33.584 2.468 40.992 1.00 88.19 163 LEU A CA 1
ATOM 1381 C C . LEU A 1 163 ? -33.569 2.718 42.506 1.00 88.19 163 LEU A C 1
ATOM 1383 O O . LEU A 1 163 ? -34.610 2.650 43.151 1.00 88.19 163 LEU A O 1
ATOM 1387 N N . LYS A 1 164 ? -32.410 3.100 43.059 1.00 84.38 164 LYS A N 1
ATOM 1388 C CA . LYS A 1 164 ? -32.286 3.504 44.468 1.00 84.38 164 LYS A CA 1
ATOM 1389 C C . LYS A 1 164 ? -33.144 4.726 44.802 1.00 84.38 164 LYS A C 1
ATOM 1391 O O . LYS A 1 164 ? -33.794 4.718 45.836 1.00 84.38 164 LYS A O 1
ATOM 1396 N N . SER A 1 165 ? -33.196 5.741 43.936 1.00 82.25 165 SER A N 1
ATOM 1397 C CA . SER A 1 165 ? -33.993 6.948 44.199 1.00 82.25 165 SER A CA 1
ATOM 1398 C C . SER A 1 165 ? -35.506 6.723 44.113 1.00 82.25 165 SER A C 1
ATOM 1400 O O . SER A 1 165 ? -36.252 7.471 44.729 1.00 82.25 165 SER A O 1
ATOM 1402 N N . HIS A 1 166 ? -35.977 5.726 43.353 1.00 73.00 166 HIS A N 1
ATOM 1403 C CA . HIS A 1 166 ? -37.407 5.382 43.284 1.00 73.00 166 HIS A CA 1
ATOM 1404 C C . HIS A 1 166 ? -37.880 4.522 44.463 1.00 73.00 166 HIS A C 1
ATOM 1406 O O . HIS A 1 166 ? -39.072 4.505 44.758 1.00 73.00 166 HIS A O 1
ATOM 1412 N N . LEU A 1 167 ? -36.970 3.803 45.124 1.00 69.62 167 LEU A N 1
ATOM 1413 C CA . LEU A 1 167 ? -37.287 2.969 46.286 1.00 69.62 167 LEU A CA 1
ATOM 1414 C C . LEU A 1 167 ? -37.341 3.756 47.603 1.00 69.62 167 LEU A C 1
ATOM 1416 O O . LEU A 1 167 ? -37.741 3.187 48.614 1.00 69.62 167 LEU A O 1
ATOM 1420 N N . ASP A 1 168 ? -36.982 5.04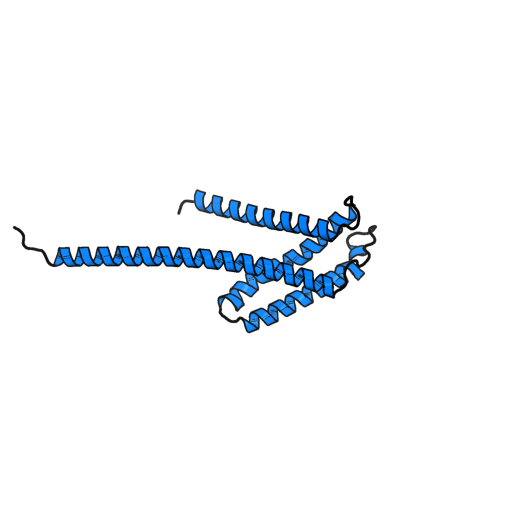2 47.596 1.00 59.69 168 ASP A N 1
ATOM 1421 C CA . ASP A 1 168 ? -36.884 5.866 48.803 1.00 59.69 168 ASP A CA 1
ATOM 1422 C C . ASP A 1 168 ? -37.824 7.093 48.748 1.00 59.69 168 ASP A C 1
ATOM 1424 O O . ASP A 1 168 ? -37.389 8.198 48.420 1.00 59.69 168 ASP A O 1
ATOM 1428 N N . PRO A 1 169 ? -39.139 6.937 49.019 1.00 61.47 169 PRO A N 1
ATOM 1429 C CA . PRO A 1 169 ? -40.046 8.067 49.205 1.00 61.47 169 PRO A CA 1
ATOM 1430 C C . PRO A 1 169 ? -40.186 8.503 50.674 1.00 61.47 169 PRO A C 1
ATOM 1432 O O . PRO A 1 169 ? -40.991 9.392 50.946 1.00 61.47 169 PRO A O 1
ATOM 1435 N N . HIS A 1 170 ? -39.466 7.902 51.633 1.00 55.12 170 HIS A N 1
ATOM 1436 C CA . HIS A 1 170 ? -39.767 8.102 53.055 1.00 55.12 170 HIS A CA 1
ATOM 1437 C C . HIS A 1 170 ? -38.529 8.304 53.944 1.00 55.12 170 HIS A C 1
ATOM 1439 O O . HIS A 1 170 ? -38.165 7.455 54.749 1.00 55.12 170 HIS A O 1
ATOM 1445 N N . PHE A 1 171 ? -37.957 9.505 53.853 1.00 56.66 171 PHE A N 1
ATOM 1446 C CA . PHE A 1 171 ? -37.288 10.180 54.971 1.00 56.66 171 PHE A CA 1
ATOM 1447 C C . PHE A 1 171 ? -37.815 11.628 55.052 1.00 56.66 171 PHE A C 1
ATOM 1449 O O . PHE A 1 171 ? -37.158 12.579 54.631 1.00 56.66 171 PHE A O 1
ATOM 1456 N N . LEU A 1 172 ? -39.050 11.762 55.545 1.00 51.12 172 LEU A N 1
ATOM 1457 C CA . LEU A 1 172 ? -39.590 12.938 56.239 1.00 51.12 172 LEU A CA 1
ATOM 1458 C C . LEU A 1 172 ? -39.975 12.472 57.642 1.00 51.12 172 LEU A C 1
ATOM 1460 O O . LEU A 1 172 ? -40.538 11.353 57.715 1.00 51.12 172 LEU A O 1
#

Radius of gyration: 25.54 Å; chains: 1; bounding box: 67×39×82 Å

pLDDT: mean 87.7, std 11.16, range [49.75, 97.69]

Foldseek 3Di:
DDPVVVVVVVVVVVVVVVVVLVVQLVVQLVVQDPDPDRDPVSSVLSVVLSVLLVVLLCCCLVPLCVPAVVVVNVVVSVVVLVVSLLVSLVVSQCCQPPPVCVVDPPDNRDSPDDSVVSSVVNCVSSVVSSVVSVVVVVVVVVVVVVVVVVVVVVVVVVVVVVVVVVVDPDDD

Secondary structure (DSSP, 8-state):
--HHHHHHHHHHHHHHHHHHHHHHHHHHHHHH--SSS--HHHHHHHHHHHHHHHHHHHHIIIIIIIIIITTT-HHHHHHHHHHHHHHHHHHHHHIIIIIHHHHSTT------S-HHHHHHHHHHHHHHHHHHHHHHHHHHHHHHHHHHHHHHHHHHHHHHHHHHHHS-----

Sequence (172 aa):
MNQANLQNNKTLRIMQHLAFWMLAFFVLIELFAYDEEYATVDYIYTGIFMLTLMIPSYLNLYFFVPRFLSKKKGVIYAVFMIVLIFASAIFNYYLFSDFIDYIVPGYYFISYYSLFEIIIFFVSFLFVTTLLKLSKEYFTLLESKRKLAQIEKEKTEAEMKMLKSHLDPHFL